Protein AF-A0A535KMQ0-F1 (afdb_monomer)

Foldseek 3Di:
DDLVVLLVCLVCVLVVNDDPVRVVVSVVVLVVDVVSVVVSVVVVVVVVVVVPPDDDDDDPCPVVVVVVVVVVDCPVVVVCPCVVVPDDPVVVVVVVVVVVVVVVVVVD

Secondary structure (DSSP, 8-state):
--HHHHHHHHHHHHTT-S-HHHHHHHHHHHHH-HHHHHHHHHHHHHHHHHHTS-PPPPPTTHHHHHHHHHHH-GGGGGGGGGGGG---HHHHHHHHHHHHHHHHHTT-

pLDDT: mean 85.89, std 13.93, range [50.91, 97.06]

Radius of gyration: 31.91 Å; Cα contacts (8 Å, |Δi|>4): 26; chains: 1; bounding box: 46×71×66 Å

Structure (mmCIF, N/CA/C/O backbone):
data_AF-A0A535KMQ0-F1
#
_entry.id   AF-A0A535KMQ0-F1
#
loop_
_atom_site.group_PDB
_atom_site.id
_atom_site.type_symbol
_atom_site.label_atom_id
_atom_site.label_alt_id
_atom_site.label_comp_id
_atom_site.label_asym_id
_atom_site.label_entity_id
_atom_site.label_seq_id
_atom_site.pdbx_PDB_ins_code
_atom_site.Cartn_x
_atom_site.Cartn_y
_atom_site.Cartn_z
_atom_site.occupancy
_atom_site.B_iso_or_equiv
_atom_site.auth_seq_id
_atom_site.auth_comp_id
_atom_site.auth_asym_id
_atom_site.auth_atom_id
_atom_site.pdbx_PDB_model_num
ATOM 1 N N . MET A 1 1 ? 17.010 10.426 -9.866 1.00 87.12 1 MET A N 1
ATOM 2 C CA . MET A 1 1 ? 17.297 9.853 -8.530 1.00 87.12 1 MET A CA 1
ATOM 3 C C . MET A 1 1 ? 18.355 8.769 -8.625 1.00 87.12 1 MET A C 1
ATOM 5 O O . MET A 1 1 ? 18.673 8.332 -9.729 1.00 87.12 1 MET A O 1
ATOM 9 N N . ARG A 1 2 ? 18.852 8.311 -7.474 1.00 93.94 2 ARG A N 1
ATOM 10 C CA . ARG A 1 2 ? 19.713 7.122 -7.359 1.00 93.94 2 ARG A CA 1
ATOM 11 C C . ARG A 1 2 ? 18.870 5.881 -7.049 1.00 93.94 2 ARG A C 1
ATOM 13 O O . ARG A 1 2 ? 17.832 6.009 -6.410 1.00 93.94 2 ARG A O 1
ATOM 20 N N . CYS A 1 3 ? 19.340 4.686 -7.412 1.00 94.19 3 CYS A N 1
ATOM 21 C CA . CYS A 1 3 ? 18.589 3.444 -7.173 1.00 94.19 3 CYS A CA 1
ATOM 22 C C . CYS A 1 3 ? 18.242 3.232 -5.689 1.00 94.19 3 CYS A C 1
ATOM 24 O O . CYS A 1 3 ? 17.130 2.840 -5.371 1.00 94.19 3 CYS A O 1
ATOM 26 N N . SER A 1 4 ? 19.148 3.572 -4.765 1.00 92.81 4 SER A N 1
ATOM 27 C CA . SER A 1 4 ? 18.900 3.456 -3.318 1.00 92.81 4 SER A CA 1
ATOM 28 C C . SER A 1 4 ? 17.738 4.324 -2.823 1.00 92.81 4 SER A C 1
ATOM 30 O O . SER A 1 4 ? 17.064 3.985 -1.856 1.00 92.81 4 SER A O 1
ATOM 32 N N . GLU A 1 5 ? 17.538 5.474 -3.462 1.00 94.06 5 GLU A N 1
ATOM 33 C CA . GLU A 1 5 ? 16.439 6.393 -3.177 1.00 94.06 5 GLU A CA 1
ATOM 34 C C . GLU A 1 5 ? 15.147 5.881 -3.821 1.00 94.06 5 GLU A C 1
ATOM 36 O O . GLU A 1 5 ? 14.118 5.819 -3.154 1.00 94.06 5 GLU A O 1
ATOM 41 N N . ALA A 1 6 ? 15.232 5.407 -5.071 1.00 93.75 6 ALA A N 1
ATOM 42 C CA . ALA A 1 6 ? 14.122 4.787 -5.789 1.00 93.75 6 ALA A CA 1
ATOM 43 C C . ALA A 1 6 ? 13.494 3.644 -4.987 1.00 93.75 6 ALA A C 1
ATOM 45 O O . ALA A 1 6 ? 12.295 3.666 -4.736 1.00 93.75 6 ALA A O 1
ATOM 46 N N . THR A 1 7 ? 14.312 2.699 -4.508 1.00 92.94 7 THR A N 1
ATOM 47 C CA . THR A 1 7 ? 13.851 1.534 -3.739 1.00 92.94 7 THR A CA 1
ATOM 48 C C . THR A 1 7 ? 13.088 1.934 -2.476 1.00 92.94 7 THR A C 1
ATOM 50 O O . THR A 1 7 ? 12.101 1.293 -2.132 1.00 92.94 7 THR A O 1
ATOM 53 N N . ARG A 1 8 ? 13.483 3.025 -1.806 1.00 93.25 8 ARG A N 1
ATOM 54 C CA . ARG A 1 8 ? 12.758 3.535 -0.631 1.00 93.25 8 ARG A CA 1
ATOM 55 C C . ARG A 1 8 ? 11.399 4.140 -1.001 1.00 93.25 8 ARG A C 1
ATOM 57 O O . ARG A 1 8 ? 10.475 4.091 -0.196 1.00 93.25 8 ARG A O 1
ATOM 64 N N . HIS A 1 9 ? 11.276 4.706 -2.198 1.00 95.88 9 HIS A N 1
ATOM 65 C CA . HIS A 1 9 ? 10.032 5.298 -2.685 1.00 95.88 9 HIS A CA 1
ATOM 66 C C . HIS A 1 9 ? 9.063 4.288 -3.312 1.00 95.88 9 HIS A C 1
ATOM 68 O O . HIS A 1 9 ? 7.889 4.618 -3.432 1.00 95.88 9 HIS A O 1
ATOM 74 N N . LEU A 1 10 ? 9.498 3.069 -3.656 1.00 95.75 10 LEU A N 1
ATOM 75 C CA . LEU A 1 10 ? 8.634 2.056 -4.282 1.00 95.75 10 LEU A CA 1
ATOM 76 C C . LEU A 1 10 ? 7.411 1.689 -3.430 1.00 95.75 10 LEU A C 1
ATOM 78 O O . LEU A 1 10 ? 6.302 1.652 -3.947 1.00 95.75 10 LEU A O 1
ATOM 82 N N . GLN A 1 11 ? 7.580 1.470 -2.122 1.00 93.94 11 GLN A N 1
ATOM 83 C CA . GLN A 1 11 ? 6.442 1.149 -1.247 1.00 93.94 11 GLN A CA 1
ATOM 84 C C . GLN A 1 11 ? 5.443 2.310 -1.178 1.00 93.94 11 GLN A C 1
ATOM 86 O O . GLN A 1 11 ? 4.246 2.120 -1.349 1.00 93.94 11 GLN A O 1
ATOM 91 N N . LEU A 1 12 ? 5.953 3.535 -1.023 1.00 95.62 12 LEU A N 1
ATOM 92 C CA . LEU A 1 12 ? 5.127 4.743 -1.005 1.00 95.62 12 LEU A CA 1
ATOM 93 C C . LEU A 1 12 ? 4.407 4.975 -2.340 1.00 95.62 12 LEU A C 1
ATOM 95 O O . LEU A 1 12 ? 3.311 5.528 -2.353 1.00 95.62 12 LEU A O 1
ATOM 99 N N . TYR A 1 13 ? 5.024 4.581 -3.456 1.00 96.12 13 TYR A N 1
ATOM 100 C CA . TYR A 1 13 ? 4.414 4.635 -4.781 1.00 96.12 13 TYR A CA 1
ATOM 101 C C . TYR A 1 13 ? 3.219 3.686 -4.877 1.00 96.12 13 TYR A C 1
ATOM 103 O O . TYR A 1 13 ? 2.136 4.116 -5.264 1.00 96.12 13 TYR A O 1
ATOM 111 N N . ILE A 1 14 ? 3.391 2.436 -4.442 1.00 94.94 14 ILE A N 1
ATOM 112 C CA . ILE A 1 14 ? 2.332 1.416 -4.449 1.00 94.94 14 ILE A CA 1
ATOM 113 C C . ILE A 1 14 ? 1.170 1.814 -3.537 1.00 94.94 14 ILE A C 1
ATOM 115 O O . ILE A 1 14 ? 0.009 1.698 -3.924 1.00 94.94 14 ILE A O 1
ATOM 119 N N . ASP A 1 15 ? 1.475 2.380 -2.371 1.00 94.38 15 ASP A N 1
ATOM 120 C CA . ASP A 1 15 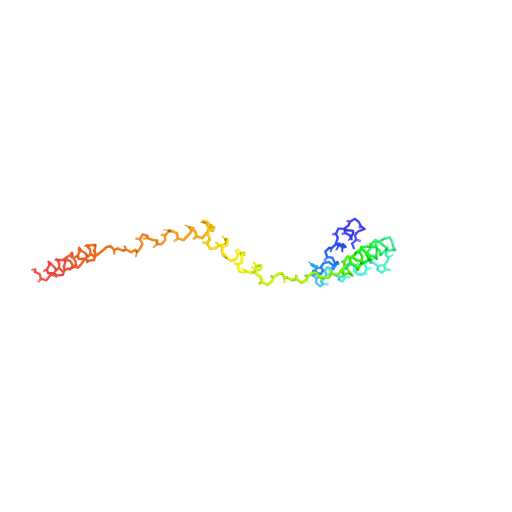? 0.466 2.868 -1.428 1.00 94.38 15 ASP A CA 1
ATOM 121 C C . ASP A 1 15 ? -0.171 4.208 -1.851 1.00 94.38 15 ASP A C 1
ATOM 123 O O . ASP A 1 15 ? -1.007 4.751 -1.127 1.00 94.38 15 ASP A O 1
ATOM 127 N N . SER A 1 16 ? 0.210 4.773 -3.005 1.00 94.38 16 SER A N 1
ATOM 128 C CA . SER A 1 16 ? -0.261 6.079 -3.498 1.00 94.38 16 SER A CA 1
ATOM 129 C C . SER A 1 16 ? 0.002 7.251 -2.532 1.00 94.38 16 SER A C 1
ATOM 131 O O . SER A 1 16 ? -0.780 8.197 -2.451 1.00 94.38 16 SER A O 1
ATOM 133 N N . GLN A 1 17 ? 1.119 7.209 -1.799 1.00 96.62 17 GLN A N 1
ATOM 134 C CA . GLN A 1 17 ? 1.512 8.198 -0.780 1.00 96.62 17 GLN A CA 1
ATOM 135 C C . GLN A 1 17 ? 2.590 9.191 -1.250 1.00 96.62 17 GLN A C 1
ATOM 137 O O . GLN A 1 17 ? 3.083 9.998 -0.460 1.00 96.62 17 GLN A O 1
ATOM 142 N N . LEU A 1 18 ? 2.984 9.146 -2.524 1.00 95.88 18 LEU A N 1
ATOM 143 C CA . LEU A 1 18 ? 3.927 10.102 -3.106 1.00 95.88 18 LEU A CA 1
ATOM 144 C C . LEU A 1 18 ? 3.212 11.331 -3.671 1.00 95.88 18 LEU A C 1
ATOM 146 O O . LEU A 1 18 ? 2.093 11.253 -4.176 1.00 95.88 18 LEU A O 1
ATOM 150 N N . THR A 1 19 ? 3.888 12.480 -3.643 1.00 96.69 19 THR A N 1
ATOM 151 C CA . THR A 1 19 ? 3.407 13.668 -4.360 1.00 96.69 19 THR A CA 1
ATOM 152 C C . THR A 1 19 ? 3.557 13.488 -5.873 1.00 96.69 19 THR A C 1
ATOM 154 O O . THR A 1 19 ? 4.392 12.713 -6.338 1.00 96.69 19 THR A O 1
ATOM 157 N N . LEU A 1 20 ? 2.795 14.247 -6.668 1.00 95.81 20 LEU A N 1
ATOM 158 C CA . LEU A 1 20 ? 2.858 14.172 -8.137 1.00 95.81 20 LEU A CA 1
ATOM 159 C C . LEU A 1 20 ? 4.275 14.383 -8.696 1.00 95.81 20 LEU A C 1
ATOM 161 O O . LEU A 1 20 ? 4.678 13.700 -9.636 1.00 95.81 20 LEU A O 1
ATOM 165 N N . ASP A 1 21 ? 5.047 15.299 -8.112 1.00 95.81 21 ASP A N 1
ATOM 166 C CA . ASP A 1 21 ? 6.422 15.553 -8.551 1.00 95.81 21 ASP A CA 1
ATOM 167 C C . ASP A 1 21 ? 7.348 14.373 -8.228 1.00 95.81 21 ASP A C 1
ATOM 169 O O . ASP A 1 21 ? 8.176 13.987 -9.055 1.00 95.81 21 ASP A O 1
ATOM 173 N N . GLN A 1 22 ? 7.175 13.749 -7.059 1.00 95.25 22 GLN A N 1
ATOM 174 C CA . GLN A 1 22 ? 7.930 12.556 -6.670 1.00 95.25 22 GLN A CA 1
ATOM 175 C C . GLN A 1 22 ? 7.599 11.364 -7.570 1.00 95.25 22 GLN A C 1
ATOM 177 O O . GLN A 1 22 ? 8.514 10.658 -7.995 1.00 95.25 22 GLN A O 1
ATOM 182 N N . VAL A 1 23 ? 6.319 11.180 -7.909 1.00 96.62 23 VAL A N 1
ATOM 183 C CA . VAL A 1 23 ? 5.860 10.151 -8.851 1.00 96.62 23 VAL A CA 1
ATOM 184 C C . VAL A 1 23 ? 6.540 10.320 -10.206 1.00 96.62 23 VAL A C 1
ATOM 186 O O . VAL A 1 23 ? 7.175 9.386 -10.686 1.00 96.62 23 VAL A O 1
ATOM 189 N N . ARG A 1 24 ? 6.508 11.525 -10.788 1.00 96.56 24 ARG A N 1
ATOM 190 C CA . ARG A 1 24 ? 7.142 11.791 -12.093 1.00 96.56 24 ARG A CA 1
ATOM 191 C C . ARG A 1 24 ? 8.632 11.485 -12.091 1.00 96.56 24 ARG A C 1
ATOM 193 O O . ARG A 1 24 ? 9.155 10.905 -13.041 1.00 96.56 24 ARG A O 1
ATOM 200 N N . VAL A 1 25 ? 9.325 11.887 -11.026 1.00 96.56 25 VAL A N 1
ATOM 201 C CA . VAL A 1 25 ? 10.755 11.613 -10.877 1.00 96.56 25 VAL A CA 1
ATOM 202 C C . VAL A 1 25 ? 10.990 10.103 -10.788 1.00 96.56 25 VAL A C 1
ATOM 204 O O . VAL A 1 25 ? 11.894 9.616 -11.470 1.00 96.56 25 VAL A O 1
ATOM 207 N N . LEU A 1 26 ? 10.171 9.369 -10.015 1.00 96.44 26 LEU A N 1
ATOM 208 C CA . LEU A 1 26 ? 10.203 7.903 -9.873 1.00 96.44 26 LEU A CA 1
ATOM 209 C C . LEU A 1 26 ? 9.985 7.179 -11.195 1.00 96.44 26 LEU A C 1
ATOM 211 O O . LEU A 1 26 ? 10.839 6.394 -11.602 1.00 96.44 26 LEU A O 1
ATOM 215 N N . GLU A 1 27 ? 8.917 7.502 -11.909 1.00 96.06 27 GLU A N 1
ATOM 216 C CA . GLU A 1 27 ? 8.579 6.893 -13.197 1.00 96.06 27 GLU A CA 1
ATOM 217 C C . GLU A 1 27 ? 9.673 7.119 -14.245 1.00 96.06 27 GLU A C 1
ATOM 219 O O . GLU A 1 27 ? 10.067 6.183 -14.946 1.00 96.06 27 GLU A O 1
ATOM 224 N N . ALA A 1 28 ? 10.258 8.322 -14.290 1.00 96.56 28 ALA A N 1
ATOM 225 C CA . ALA A 1 28 ? 11.396 8.602 -15.162 1.00 96.56 28 ALA A CA 1
ATOM 226 C C . ALA A 1 28 ? 12.605 7.697 -14.855 1.00 96.56 28 ALA A C 1
ATOM 228 O O . ALA A 1 28 ? 13.331 7.295 -15.765 1.00 96.56 28 ALA A O 1
ATOM 229 N N . HIS A 1 29 ? 12.826 7.336 -13.587 1.00 96.50 29 HIS A N 1
ATOM 230 C CA . HIS A 1 29 ? 13.875 6.385 -13.219 1.00 96.50 29 HIS A CA 1
ATOM 231 C C . HIS A 1 29 ? 13.509 4.939 -13.565 1.00 96.50 29 HIS A C 1
ATOM 233 O O . HIS A 1 29 ? 14.366 4.221 -14.075 1.00 96.50 29 HIS A O 1
ATOM 239 N N . LEU A 1 30 ? 12.265 4.510 -13.339 1.00 96.12 30 LEU A N 1
ATOM 240 C CA . LEU A 1 30 ? 11.797 3.155 -13.672 1.00 96.12 30 LEU A CA 1
ATOM 241 C C . LEU A 1 30 ? 11.829 2.879 -15.186 1.00 96.12 30 LEU A C 1
ATOM 243 O O . LEU A 1 30 ? 12.079 1.748 -15.616 1.00 96.12 30 LEU A O 1
ATOM 247 N N . ALA A 1 31 ? 11.651 3.918 -16.006 1.00 96.38 31 ALA A N 1
ATOM 248 C CA . ALA A 1 31 ? 11.834 3.831 -17.452 1.00 96.38 31 ALA A CA 1
ATOM 249 C C . ALA A 1 31 ? 13.285 3.479 -17.836 1.00 96.38 31 ALA A C 1
ATOM 251 O O . ALA A 1 31 ? 13.514 2.704 -18.766 1.00 96.38 31 ALA A O 1
ATOM 252 N N . LEU A 1 32 ? 14.264 4.007 -17.094 1.00 96.12 32 LEU A N 1
ATOM 253 C CA . LEU A 1 32 ? 15.694 3.871 -17.389 1.00 96.12 32 LEU A CA 1
ATOM 254 C C . LEU A 1 32 ? 16.363 2.694 -16.659 1.00 96.12 32 LEU A C 1
ATOM 256 O O . LEU A 1 32 ? 17.332 2.132 -17.167 1.00 96.12 32 LEU A O 1
ATOM 260 N N . CYS A 1 33 ? 15.880 2.317 -15.471 1.00 97.06 33 CYS A N 1
ATOM 261 C CA . CYS A 1 33 ? 16.502 1.305 -14.620 1.00 97.06 33 CYS A CA 1
ATOM 262 C C . CYS A 1 33 ? 15.672 0.008 -14.573 1.00 97.06 33 CYS A C 1
ATOM 264 O O . CYS A 1 33 ? 14.642 -0.037 -13.895 1.00 97.06 33 CYS A O 1
ATOM 266 N N . PRO A 1 34 ? 16.126 -1.086 -15.217 1.00 95.69 34 PRO A N 1
ATOM 267 C CA . PRO A 1 34 ? 15.394 -2.351 -15.212 1.00 95.69 34 PRO A CA 1
ATOM 268 C C . PRO A 1 34 ? 15.366 -3.020 -13.831 1.00 95.69 34 PRO A C 1
ATOM 270 O O . PRO A 1 34 ? 14.384 -3.672 -13.501 1.00 95.69 34 PRO A O 1
ATOM 273 N N . ALA A 1 35 ? 16.404 -2.836 -13.006 1.00 95.75 35 ALA A N 1
ATOM 274 C CA . ALA A 1 35 ? 16.459 -3.422 -11.667 1.00 95.75 35 ALA A CA 1
ATOM 275 C C . ALA A 1 35 ? 15.357 -2.858 -10.755 1.00 95.75 35 ALA A C 1
ATOM 277 O O . ALA A 1 35 ? 14.587 -3.618 -10.177 1.00 95.75 35 ALA A O 1
ATOM 278 N N . CYS A 1 36 ? 15.228 -1.528 -10.688 1.00 96.38 36 CYS A N 1
ATOM 279 C CA . 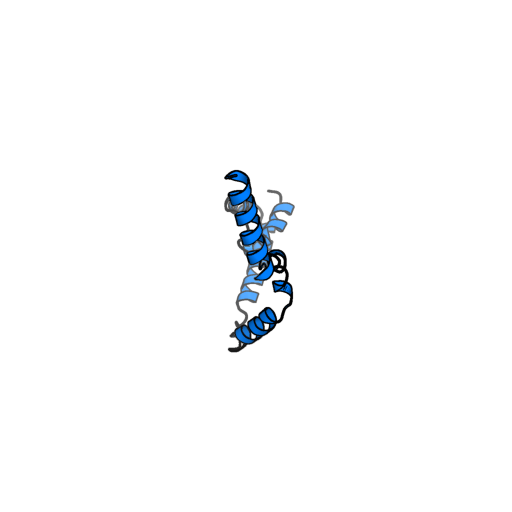CYS A 1 36 ? 14.177 -0.885 -9.897 1.00 96.38 36 CYS A CA 1
ATOM 280 C C . CYS A 1 36 ? 12.776 -1.148 -10.463 1.00 96.38 36 CYS A C 1
ATOM 282 O O . CYS A 1 36 ? 11.827 -1.261 -9.694 1.00 96.38 36 CYS A O 1
ATOM 284 N N . ARG A 1 37 ? 12.641 -1.287 -11.788 1.00 96.62 37 ARG A N 1
ATOM 285 C CA . ARG A 1 37 ? 11.371 -1.674 -12.411 1.00 96.62 37 ARG A CA 1
ATOM 286 C C . ARG A 1 37 ? 10.938 -3.082 -12.011 1.00 96.62 37 ARG A C 1
ATOM 288 O O . ARG A 1 37 ? 9.782 -3.266 -11.659 1.00 96.62 37 ARG A O 1
ATOM 295 N N . ASN A 1 38 ? 11.848 -4.053 -12.034 1.00 96.81 38 ASN A N 1
ATOM 296 C CA . ASN A 1 38 ? 11.533 -5.425 -11.631 1.00 96.81 38 ASN A CA 1
ATOM 297 C C . ASN A 1 38 ? 11.128 -5.504 -10.154 1.00 96.81 38 ASN A C 1
ATOM 299 O O . ASN A 1 38 ? 10.193 -6.221 -9.823 1.00 96.81 38 ASN A O 1
ATOM 303 N N . GLU A 1 39 ? 11.789 -4.732 -9.288 1.00 95.56 39 GLU A N 1
ATOM 304 C CA . GLU A 1 39 ? 11.413 -4.632 -7.873 1.00 95.56 39 GLU A CA 1
ATOM 305 C C . GLU A 1 39 ? 10.002 -4.047 -7.699 1.00 95.56 39 GLU A C 1
ATOM 307 O O . GLU A 1 39 ? 9.205 -4.567 -6.924 1.00 95.56 39 GLU A O 1
ATOM 312 N N . CYS A 1 40 ? 9.667 -2.995 -8.454 1.00 96.19 40 CYS A N 1
ATOM 313 C CA . CYS A 1 40 ? 8.325 -2.406 -8.451 1.00 96.19 40 CYS A CA 1
ATOM 314 C C . CYS A 1 40 ? 7.263 -3.433 -8.862 1.00 96.19 40 CYS A C 1
ATOM 316 O O . CYS A 1 40 ? 6.288 -3.625 -8.143 1.00 96.19 40 CYS A O 1
ATOM 318 N N . LEU A 1 41 ? 7.500 -4.151 -9.966 1.00 96.00 41 LEU A N 1
ATOM 319 C CA . LEU A 1 41 ? 6.596 -5.194 -10.462 1.00 96.00 41 LEU A CA 1
ATOM 320 C C . LEU A 1 41 ? 6.412 -6.332 -9.451 1.00 96.00 41 LEU A C 1
ATOM 322 O O . LEU A 1 41 ? 5.299 -6.812 -9.265 1.00 96.00 41 LEU A O 1
ATOM 326 N N . PHE A 1 42 ? 7.486 -6.745 -8.775 1.00 95.81 42 PHE A N 1
ATOM 327 C CA . PHE A 1 42 ? 7.410 -7.766 -7.731 1.00 95.81 42 PHE A CA 1
ATOM 328 C C . PHE A 1 42 ? 6.515 -7.316 -6.570 1.00 95.81 42 PHE A C 1
ATOM 330 O O . PHE A 1 42 ? 5.659 -8.068 -6.106 1.00 95.81 42 PHE A O 1
ATOM 337 N N . LEU A 1 43 ? 6.674 -6.074 -6.114 1.00 95.44 43 LEU A N 1
ATOM 338 C CA . LEU A 1 43 ? 5.841 -5.529 -5.048 1.00 95.44 43 LEU A CA 1
ATOM 339 C C . LEU A 1 43 ? 4.375 -5.355 -5.491 1.00 95.44 43 LEU A C 1
ATOM 341 O O . LEU A 1 43 ? 3.475 -5.628 -4.700 1.00 95.44 43 LEU A O 1
ATOM 345 N N . GLU A 1 44 ? 4.122 -4.960 -6.741 1.00 95.12 44 GLU A N 1
ATOM 346 C CA . GLU A 1 44 ? 2.773 -4.895 -7.330 1.00 95.12 44 GLU A CA 1
ATOM 347 C C . GLU A 1 44 ? 2.103 -6.277 -7.407 1.00 95.12 44 GLU A C 1
ATOM 349 O O . GLU A 1 44 ? 0.911 -6.415 -7.132 1.00 95.12 44 GLU A O 1
ATOM 354 N N . GLU A 1 45 ? 2.861 -7.327 -7.728 1.00 95.50 45 GLU A N 1
ATOM 355 C CA . GLU A 1 45 ? 2.364 -8.705 -7.724 1.00 95.50 45 GLU A CA 1
ATOM 356 C C . GLU A 1 45 ? 1.980 -9.158 -6.306 1.00 95.50 45 GLU A C 1
ATOM 358 O O . GLU A 1 45 ? 0.907 -9.733 -6.090 1.00 95.50 45 GLU A O 1
ATOM 363 N N . VAL A 1 46 ? 2.809 -8.841 -5.307 1.00 94.38 46 VAL A N 1
ATOM 364 C CA . VAL A 1 46 ? 2.506 -9.120 -3.895 1.00 94.38 46 VAL A CA 1
ATOM 365 C C . VAL A 1 46 ? 1.246 -8.378 -3.438 1.00 94.38 46 VAL A C 1
ATOM 367 O O . VAL A 1 46 ? 0.385 -8.971 -2.790 1.00 94.38 46 VAL A O 1
ATOM 370 N N . THR A 1 47 ? 1.080 -7.097 -3.772 1.00 92.94 47 THR A N 1
ATOM 371 C CA . THR A 1 47 ? -0.125 -6.358 -3.356 1.00 92.94 47 THR A CA 1
ATOM 372 C C . THR A 1 47 ? -1.372 -6.814 -4.101 1.00 92.94 47 THR A C 1
ATOM 374 O O . THR A 1 47 ? -2.436 -6.914 -3.490 1.00 92.94 47 THR A O 1
ATOM 377 N N . SER A 1 48 ? -1.253 -7.170 -5.381 1.00 91.75 48 SER A N 1
ATOM 378 C CA . SER A 1 48 ? -2.351 -7.735 -6.168 1.00 91.75 48 SER A CA 1
ATOM 379 C C . SER A 1 48 ? -2.825 -9.073 -5.599 1.00 91.75 48 SER A C 1
ATOM 381 O O . SER A 1 48 ? -4.022 -9.267 -5.374 1.00 91.75 48 SER A O 1
ATOM 383 N N . THR A 1 49 ? -1.891 -9.979 -5.291 1.00 93.25 49 THR A N 1
ATOM 384 C CA . THR A 1 49 ? -2.214 -11.276 -4.679 1.00 93.25 49 THR A CA 1
ATOM 385 C C . THR A 1 49 ? -2.853 -11.108 -3.306 1.00 93.25 49 THR A C 1
ATOM 387 O O . THR A 1 49 ? -3.837 -11.786 -3.016 1.00 93.25 49 THR A O 1
ATOM 390 N N . LEU A 1 50 ? -2.368 -10.164 -2.491 1.00 91.19 50 LEU A N 1
ATOM 391 C CA . LEU A 1 50 ? -2.985 -9.841 -1.205 1.00 91.19 50 LEU A CA 1
ATOM 392 C C . LEU A 1 50 ? -4.391 -9.236 -1.361 1.00 91.19 50 LEU A C 1
ATOM 394 O O . LEU A 1 50 ? -5.300 -9.576 -0.606 1.00 91.19 50 LEU A O 1
ATOM 398 N N . GLY A 1 51 ? -4.592 -8.376 -2.361 1.00 88.25 51 GLY A N 1
ATOM 399 C CA . GLY A 1 51 ? -5.889 -7.775 -2.679 1.00 88.25 51 GLY A CA 1
ATOM 400 C C . GLY A 1 51 ? -6.918 -8.776 -3.212 1.00 88.25 51 GLY A C 1
ATOM 401 O O . GLY A 1 51 ? -8.119 -8.563 -3.055 1.00 88.25 51 GLY A O 1
ATOM 402 N N . ALA A 1 52 ? -6.467 -9.889 -3.795 1.00 90.25 52 ALA A N 1
ATOM 403 C CA . ALA A 1 52 ? -7.331 -10.966 -4.273 1.00 90.25 52 ALA A CA 1
ATOM 404 C C . ALA A 1 52 ? -7.883 -11.861 -3.147 1.00 90.25 52 ALA A C 1
ATOM 406 O O . ALA A 1 52 ? -8.748 -12.706 -3.406 1.00 90.25 52 ALA A O 1
ATOM 407 N N . LEU A 1 53 ? -7.413 -11.709 -1.901 1.00 90.06 53 LEU A N 1
ATOM 408 C CA . LEU A 1 53 ? -7.983 -12.447 -0.777 1.00 90.06 53 LEU A CA 1
ATOM 409 C C . LEU A 1 53 ? -9.462 -12.095 -0.613 1.00 90.06 53 LEU A C 1
ATOM 411 O O . LEU A 1 53 ? -9.891 -10.950 -0.759 1.00 90.06 53 LEU A O 1
ATOM 415 N N . LYS A 1 54 ? -10.258 -13.109 -0.264 1.00 87.25 54 LYS A N 1
ATOM 416 C CA . LYS A 1 54 ? -11.685 -12.929 -0.017 1.00 87.25 54 LYS A CA 1
ATOM 417 C C . LYS A 1 54 ? -11.882 -11.911 1.104 1.00 87.25 54 LYS A C 1
ATOM 419 O O . LYS A 1 54 ? -11.555 -12.186 2.257 1.00 87.25 54 LYS A O 1
ATOM 424 N N . SER A 1 55 ? -12.486 -10.777 0.761 1.00 85.25 55 SER A N 1
ATOM 425 C CA . SER A 1 55 ? -12.954 -9.821 1.756 1.00 85.25 55 SER A CA 1
ATOM 426 C C . SER A 1 55 ? -13.984 -10.496 2.664 1.00 85.25 55 SER A C 1
ATOM 428 O O . SER A 1 55 ? -14.936 -11.135 2.200 1.00 85.25 55 SER A O 1
ATOM 430 N N . VAL A 1 56 ? -13.755 -10.409 3.970 1.00 88.81 56 VAL A N 1
ATOM 431 C CA . VAL A 1 56 ? -14.666 -10.934 4.983 1.00 88.81 56 VAL A CA 1
ATOM 432 C C . VAL A 1 56 ? -15.639 -9.822 5.341 1.00 88.81 56 VAL A C 1
ATOM 434 O O . VAL A 1 56 ? -15.223 -8.710 5.655 1.00 88.81 56 VAL A O 1
ATOM 437 N N . ALA A 1 57 ? -16.935 -10.125 5.283 1.00 89.44 57 ALA A N 1
ATOM 438 C CA . ALA A 1 57 ? -17.960 -9.175 5.681 1.00 89.44 57 ALA A CA 1
ATOM 439 C C . ALA A 1 57 ? -17.805 -8.807 7.162 1.00 89.44 57 ALA A C 1
ATOM 441 O O . ALA A 1 57 ? -17.560 -9.673 8.007 1.00 89.44 57 ALA A O 1
ATOM 442 N N . GLU A 1 58 ? -17.977 -7.523 7.466 1.00 89.56 58 GLU A N 1
ATOM 443 C CA . GLU A 1 58 ? -18.022 -7.045 8.842 1.00 89.56 58 GLU A CA 1
ATOM 444 C C . GLU A 1 58 ? -19.173 -7.739 9.602 1.00 89.56 58 GLU A C 1
ATOM 446 O O . GLU A 1 58 ? -20.296 -7.799 9.092 1.00 89.56 58 GLU A O 1
ATOM 451 N N . PRO A 1 59 ? -18.938 -8.265 10.820 1.00 93.06 59 PRO A N 1
ATOM 452 C CA . PRO A 1 59 ? -20.019 -8.737 11.678 1.00 93.06 59 PRO A 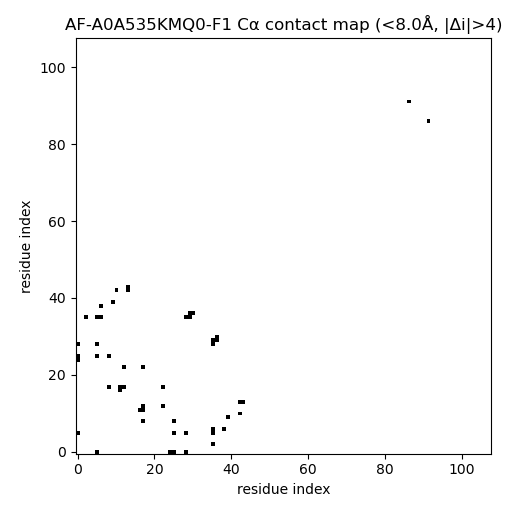CA 1
ATOM 453 C C . PRO A 1 59 ? -20.985 -7.592 12.008 1.00 93.06 59 PRO A C 1
ATOM 455 O O . PRO A 1 59 ? -20.537 -6.524 12.413 1.00 93.06 59 PRO A O 1
ATOM 458 N N . ALA A 1 60 ? -22.299 -7.829 11.927 1.00 93.12 60 ALA A N 1
ATOM 459 C CA . ALA A 1 60 ? -23.325 -6.791 12.118 1.00 93.12 60 ALA A CA 1
ATOM 460 C C . ALA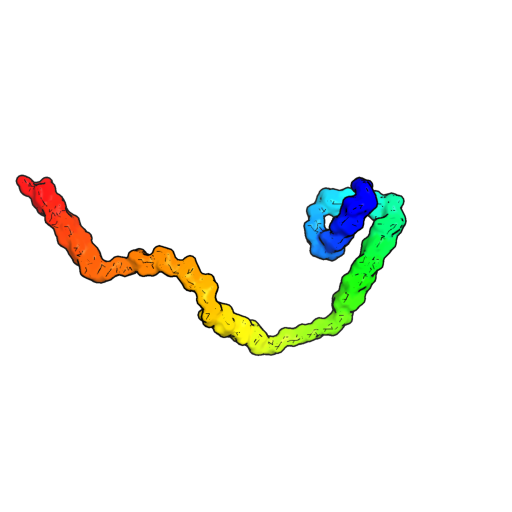 A 1 60 ? -23.169 -5.975 13.421 1.00 93.12 60 ALA A C 1
ATOM 462 O 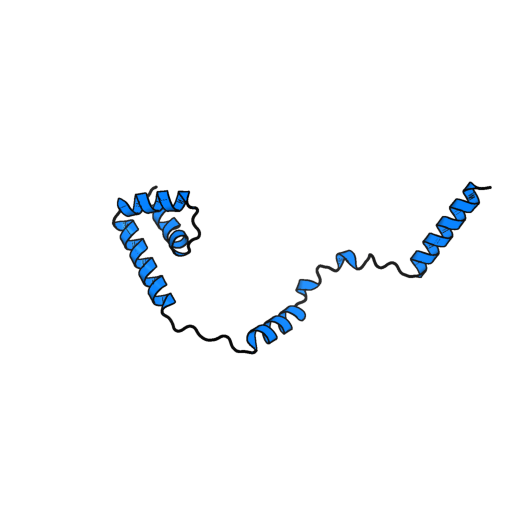O . ALA A 1 60 ? -23.431 -4.777 13.449 1.00 93.12 60 ALA A O 1
ATOM 463 N N . GLU A 1 61 ? -22.682 -6.615 14.486 1.00 95.81 61 GLU A N 1
ATOM 464 C CA . GLU A 1 61 ? -22.544 -6.014 15.817 1.00 95.81 61 GLU A CA 1
ATOM 465 C C . GLU A 1 61 ? -21.165 -5.383 16.085 1.00 95.81 61 GLU A C 1
ATOM 467 O O . GLU A 1 61 ? -20.923 -4.871 17.181 1.00 95.81 61 GLU A O 1
ATOM 472 N N . LEU A 1 62 ? -20.232 -5.412 15.121 1.00 94.69 62 LEU A N 1
ATOM 473 C CA . LEU A 1 62 ? -18.859 -4.942 15.337 1.00 94.69 62 LEU A CA 1
ATOM 474 C C . LEU A 1 62 ? -18.840 -3.460 15.729 1.00 94.69 62 LEU A C 1
ATOM 476 O O . LEU A 1 62 ? -18.286 -3.101 16.771 1.00 94.69 62 LEU A O 1
ATOM 480 N N . THR A 1 63 ? -19.496 -2.612 14.935 1.00 95.06 63 THR A N 1
AT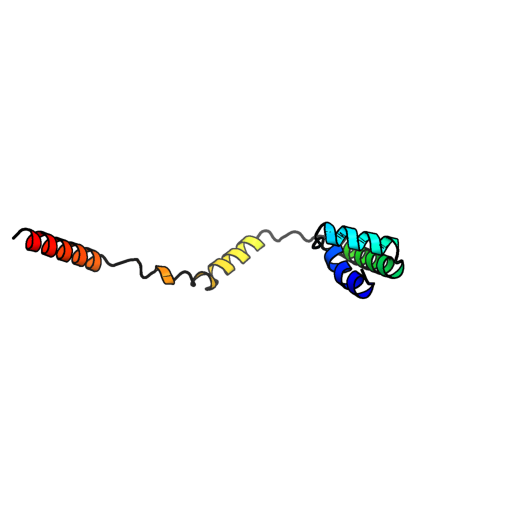OM 481 C CA . THR A 1 63 ? -19.590 -1.172 15.203 1.00 95.06 63 THR A CA 1
ATOM 482 C C . THR A 1 63 ? -20.216 -0.890 16.575 1.00 95.06 63 THR A C 1
ATOM 484 O O . THR A 1 63 ? -19.686 -0.080 17.342 1.00 95.06 63 THR A O 1
ATOM 487 N N . LEU A 1 64 ? -21.289 -1.604 16.936 1.00 95.06 64 LEU A N 1
ATOM 488 C CA . LEU A 1 64 ? -21.947 -1.481 18.241 1.00 95.06 64 LEU A CA 1
ATOM 489 C C . LEU A 1 64 ? -20.953 -1.787 19.378 1.00 95.06 64 LEU A C 1
ATOM 491 O O . LEU A 1 64 ? -20.756 -0.976 20.288 1.00 95.06 64 LEU A O 1
ATOM 495 N N . HIS A 1 65 ? -20.277 -2.934 19.305 1.00 94.88 65 HIS A N 1
ATOM 496 C CA . HIS A 1 65 ? -19.342 -3.395 20.332 1.00 94.88 65 HIS A CA 1
ATOM 497 C C . HIS A 1 65 ? -18.130 -2.461 20.480 1.00 94.88 65 HIS A C 1
ATOM 499 O O . HIS A 1 65 ? -17.694 -2.182 21.604 1.00 94.88 65 HIS A O 1
ATOM 505 N N . ILE A 1 66 ? -17.596 -1.944 19.366 1.00 94.31 66 ILE A N 1
ATOM 506 C CA . ILE A 1 66 ? -16.506 -0.959 19.387 1.00 94.31 66 ILE A CA 1
ATOM 507 C C . ILE A 1 66 ? -16.979 0.315 20.093 1.00 94.31 66 ILE A C 1
ATOM 509 O O . ILE A 1 66 ? -16.315 0.768 21.027 1.00 94.31 66 ILE A O 1
ATOM 513 N N . MET A 1 67 ? -18.137 0.865 19.715 1.00 92.44 67 MET A N 1
ATOM 514 C CA . MET A 1 67 ? -18.648 2.110 20.298 1.00 92.44 67 MET A CA 1
ATOM 515 C C . MET A 1 67 ? -18.983 1.978 21.786 1.00 92.44 67 MET A C 1
ATOM 517 O O . MET A 1 67 ? -18.682 2.885 22.563 1.00 92.44 67 MET A O 1
ATOM 521 N N . GLN A 1 68 ? -19.508 0.831 22.231 1.00 93.31 68 GLN A N 1
ATOM 522 C CA . GLN A 1 68 ? -19.681 0.554 23.661 1.00 93.31 68 GLN A CA 1
ATOM 523 C C . GLN A 1 68 ? -18.354 0.595 24.426 1.00 93.31 68 GLN A C 1
ATOM 525 O O . GLN A 1 68 ? -18.302 1.110 25.546 1.00 93.31 68 GLN A O 1
ATOM 530 N N . ARG A 1 69 ? -17.275 0.057 23.844 1.00 89.94 69 ARG A N 1
ATOM 531 C CA . ARG A 1 69 ? -15.947 0.095 24.464 1.00 89.94 69 ARG A CA 1
ATOM 532 C C . ARG A 1 69 ? -15.382 1.514 24.461 1.00 89.94 69 ARG A C 1
ATOM 534 O O . ARG A 1 69 ? -14.916 1.949 25.506 1.00 89.94 69 ARG A O 1
ATOM 541 N N . VAL A 1 70 ? -15.495 2.248 23.351 1.00 89.56 70 VAL A N 1
ATOM 542 C CA . VAL A 1 70 ? -15.086 3.662 23.251 1.00 89.56 70 VAL A CA 1
ATOM 543 C C . VAL A 1 70 ? -15.794 4.520 24.303 1.00 89.56 70 VAL A C 1
ATOM 545 O O . VAL A 1 70 ? -15.125 5.264 25.014 1.00 89.56 70 VAL A O 1
ATOM 548 N N . ALA A 1 71 ? -17.108 4.358 24.485 1.00 86.38 71 ALA A N 1
ATOM 549 C CA . ALA A 1 71 ? -17.884 5.096 25.486 1.00 86.38 71 ALA A CA 1
ATOM 550 C C . ALA A 1 71 ? -17.450 4.807 26.937 1.00 86.38 71 ALA A C 1
ATOM 552 O O . ALA A 1 71 ? -17.615 5.647 27.821 1.00 86.38 71 ALA A O 1
ATOM 553 N N . ARG A 1 72 ? -16.896 3.616 27.197 1.00 81.56 72 ARG A N 1
ATOM 554 C CA . ARG A 1 72 ? -16.368 3.213 28.512 1.00 81.56 72 ARG A CA 1
ATOM 555 C C . ARG A 1 72 ? -14.902 3.600 28.709 1.00 81.56 72 ARG A C 1
ATOM 557 O O . ARG A 1 72 ? -14.431 3.609 29.846 1.00 81.56 72 ARG A O 1
ATOM 564 N N . SER A 1 73 ? -14.179 3.915 27.636 1.00 76.75 73 SER A N 1
ATOM 565 C CA . SER A 1 73 ? -12.776 4.306 27.700 1.00 76.75 73 SER A CA 1
ATOM 566 C C . SER A 1 73 ? -12.632 5.663 28.405 1.00 76.75 73 SER A C 1
ATOM 568 O O . SER A 1 73 ? -13.206 6.659 27.963 1.00 76.75 73 SER A O 1
ATOM 570 N N . PRO A 1 74 ? -11.806 5.771 29.461 1.00 64.88 74 PRO A N 1
ATOM 571 C CA . PRO A 1 74 ? -11.602 7.022 30.194 1.00 64.88 74 PRO A CA 1
ATOM 572 C C . PRO A 1 74 ? -10.861 8.092 29.375 1.00 64.88 74 PRO A C 1
ATOM 574 O O . PRO A 1 74 ? -10.638 9.193 29.866 1.00 64.88 74 PRO A O 1
ATOM 577 N N . GLN A 1 75 ? -10.486 7.816 28.126 1.00 59.88 75 GLN A N 1
ATOM 578 C CA . GLN A 1 75 ? -9.731 8.736 27.277 1.00 59.88 75 GLN A CA 1
ATOM 579 C C . GLN A 1 75 ? -10.525 10.004 26.902 1.00 59.88 75 GLN A C 1
ATOM 581 O O . GLN A 1 75 ? -9.927 11.031 26.598 1.00 59.88 75 GLN A O 1
ATOM 586 N N . GLN A 1 76 ? -11.856 9.998 27.054 1.00 54.53 76 GLN A N 1
ATOM 587 C CA . GLN A 1 76 ? -12.690 11.202 26.916 1.00 54.53 76 GLN A CA 1
ATOM 588 C C . GLN A 1 76 ? -12.738 12.083 28.186 1.00 54.53 76 GLN A C 1
ATOM 590 O O . GLN A 1 76 ? -13.316 13.170 28.167 1.00 54.53 76 GLN A O 1
ATOM 595 N N . ARG A 1 77 ? -12.111 11.667 29.303 1.00 53.12 77 ARG A N 1
ATOM 596 C CA . ARG A 1 77 ? -12.064 12.444 30.562 1.00 53.12 77 ARG A CA 1
ATOM 597 C C . ARG A 1 77 ? -11.029 13.575 30.568 1.00 53.12 77 ARG A C 1
ATOM 599 O O . ARG A 1 77 ? -10.931 14.262 31.582 1.00 53.12 77 ARG A O 1
ATOM 606 N N . ASN A 1 78 ? -10.321 13.833 29.464 1.00 51.94 78 ASN A N 1
ATOM 607 C CA . ASN A 1 78 ? -9.461 15.018 29.331 1.00 51.94 78 ASN A CA 1
ATOM 608 C C . ASN A 1 78 ? -10.225 16.290 28.899 1.00 51.94 78 ASN A C 1
ATOM 610 O O . ASN A 1 78 ? -9.633 17.241 28.413 1.00 51.94 78 ASN A O 1
ATOM 614 N N . ASN A 1 79 ? -11.551 16.323 29.079 1.00 52.38 79 ASN A N 1
ATOM 615 C CA . ASN A 1 79 ? -12.350 17.552 28.984 1.00 52.38 79 ASN A CA 1
ATOM 616 C C . ASN A 1 79 ? -12.726 18.110 30.376 1.00 52.38 79 ASN A C 1
ATOM 618 O O . ASN A 1 79 ? -13.612 18.948 30.525 1.00 52.38 79 ASN A O 1
ATOM 622 N N . ARG A 1 80 ? -12.066 17.616 31.436 1.00 53.06 80 ARG A N 1
ATOM 623 C CA . ARG A 1 80 ? -12.337 17.992 32.836 1.00 53.06 80 ARG A CA 1
ATOM 624 C C . ARG A 1 80 ? -11.886 19.416 33.177 1.00 53.06 80 ARG A C 1
ATOM 626 O O . ARG A 1 80 ? -12.312 19.948 34.201 1.00 53.06 80 ARG A O 1
ATOM 633 N N . GLN A 1 81 ? -11.095 20.037 32.303 1.00 55.19 81 GLN A N 1
ATOM 634 C CA . GLN A 1 81 ? -10.558 21.387 32.478 1.00 55.19 81 GLN A CA 1
ATOM 635 C C . GLN A 1 81 ? -11.662 22.459 32.527 1.00 55.19 81 GLN A C 1
ATOM 637 O O . GLN A 1 81 ? -11.532 23.425 33.270 1.00 55.19 81 GLN A O 1
ATOM 642 N N . TYR A 1 82 ? -12.798 22.242 31.851 1.00 55.53 82 TYR A N 1
ATOM 643 C CA . TYR A 1 82 ? -13.930 23.182 31.859 1.00 55.53 82 TYR A CA 1
ATOM 644 C C . TYR A 1 82 ? -15.015 22.856 32.901 1.00 55.53 82 TYR A C 1
ATOM 646 O O . TYR A 1 82 ? -15.988 23.595 33.023 1.00 55.53 82 TYR A O 1
ATOM 654 N N . SER A 1 83 ? -14.868 21.784 33.696 1.00 54.91 83 SER A N 1
ATOM 655 C CA . SER A 1 83 ? -15.856 21.442 34.741 1.00 54.91 83 SER A CA 1
ATOM 656 C C . SER A 1 83 ? -15.826 22.383 35.953 1.00 54.91 83 SER A C 1
ATOM 658 O O . SER A 1 83 ? -16.779 22.406 36.726 1.00 54.91 83 SER A O 1
ATOM 660 N N . LEU A 1 84 ? -14.774 23.199 36.076 1.00 56.22 84 LEU A N 1
ATOM 661 C CA . LEU A 1 84 ? -14.663 24.264 37.077 1.00 56.22 84 LEU A CA 1
ATOM 662 C C . LEU A 1 84 ? -15.445 25.536 36.694 1.00 56.22 84 LEU A C 1
ATOM 664 O O . LEU A 1 84 ? -15.588 26.422 37.525 1.00 56.22 84 LEU A O 1
ATOM 668 N N . LEU A 1 85 ? -15.980 25.634 35.467 1.00 57.12 85 LEU A N 1
ATOM 669 C CA . LEU A 1 85 ? -16.782 26.781 35.007 1.00 57.12 85 LEU A CA 1
ATOM 670 C C . LEU A 1 85 ? -18.293 26.625 35.254 1.00 57.12 85 LEU A C 1
ATOM 672 O O . LEU A 1 85 ? -19.094 27.346 34.660 1.00 57.12 85 LEU A O 1
ATOM 676 N N . ARG A 1 86 ? -18.715 25.708 36.131 1.00 66.81 86 ARG A N 1
ATOM 677 C CA . ARG A 1 86 ? -20.084 25.704 36.667 1.00 66.81 86 ARG A CA 1
ATOM 678 C C . ARG A 1 86 ? -20.074 26.297 38.078 1.00 66.81 86 ARG A C 1
ATOM 680 O O . ARG A 1 86 ? -20.050 25.524 39.036 1.00 66.81 86 ARG A O 1
ATOM 687 N N . PRO A 1 87 ? -20.075 27.637 38.217 1.00 67.94 87 PRO A N 1
ATOM 688 C CA . PRO A 1 87 ? -20.175 28.249 39.527 1.00 67.94 87 PRO A CA 1
ATOM 689 C C . PRO A 1 87 ? -21.495 27.858 40.190 1.00 67.94 87 PRO A C 1
ATOM 691 O O . PRO A 1 87 ? -22.532 27.700 39.532 1.00 67.94 87 PRO A O 1
ATOM 694 N N . SER A 1 88 ? -21.443 27.664 41.501 1.00 75.06 88 SER A N 1
ATOM 695 C CA . SER A 1 88 ? -22.614 27.299 42.297 1.00 75.06 88 SER A CA 1
ATOM 696 C C . SER A 1 88 ? -23.581 28.484 42.432 1.00 75.06 88 SER A C 1
ATOM 698 O O . SER A 1 88 ? -23.200 29.643 42.265 1.00 75.06 88 SER A O 1
ATOM 700 N N . LEU A 1 89 ? -24.851 28.223 42.770 1.00 76.94 89 LEU A N 1
ATOM 701 C CA . LEU A 1 89 ? -25.844 29.287 43.002 1.00 76.94 89 LEU A CA 1
ATOM 702 C C . LEU A 1 89 ? -25.394 30.292 44.075 1.00 76.94 89 LEU A C 1
ATOM 704 O O . LEU A 1 89 ? -25.724 31.471 43.988 1.00 76.94 89 LEU A O 1
ATOM 708 N N . LEU A 1 90 ? -24.614 29.839 45.059 1.00 79.38 90 LEU A N 1
ATOM 709 C CA . LEU A 1 90 ? -24.070 30.694 46.112 1.00 79.38 90 LEU A CA 1
ATOM 710 C C . LEU A 1 90 ? -23.066 31.713 45.556 1.00 79.38 90 LEU A C 1
ATOM 712 O O . LEU A 1 90 ? -23.080 32.874 45.954 1.00 79.38 90 LEU A O 1
ATOM 716 N N . GLU A 1 91 ? -22.226 31.293 44.610 1.00 81.06 91 GLU A N 1
ATOM 717 C CA . GLU A 1 91 ? -21.240 32.168 43.969 1.00 81.06 91 GLU A CA 1
ATOM 718 C C . GLU A 1 91 ? -21.927 33.230 43.103 1.00 81.06 91 GLU A C 1
ATOM 720 O O . GLU A 1 91 ? -21.529 34.392 43.129 1.00 81.06 91 GLU A O 1
ATOM 725 N N . TRP A 1 92 ? -23.024 32.875 42.426 1.00 85.81 92 TRP A N 1
ATOM 726 C CA . TRP A 1 92 ? -23.866 33.851 41.725 1.00 85.81 92 TRP A CA 1
ATOM 727 C C . TRP A 1 92 ? -24.486 34.878 42.672 1.00 85.81 92 TRP A C 1
ATOM 729 O O . TRP A 1 92 ? -24.441 36.076 42.391 1.00 85.81 92 TRP A O 1
ATOM 739 N N . LEU A 1 93 ? -25.032 34.431 43.806 1.00 89.19 93 LEU A N 1
ATOM 740 C CA . LEU A 1 93 ? -25.602 35.335 44.806 1.00 89.19 93 LEU A CA 1
ATOM 741 C C . LEU A 1 93 ? -24.540 36.280 45.381 1.00 89.19 93 LEU A C 1
ATOM 743 O O . LEU A 1 93 ? -24.801 37.473 45.514 1.00 89.19 93 LEU A O 1
ATOM 747 N N . ALA A 1 94 ? -23.334 35.780 45.659 1.00 87.00 94 ALA A N 1
ATOM 748 C CA . ALA A 1 94 ? -22.228 36.599 46.149 1.00 87.00 94 ALA A CA 1
ATOM 749 C C . ALA A 1 94 ? -21.822 37.691 45.144 1.00 87.00 94 ALA A C 1
ATOM 751 O O . ALA A 1 94 ? -21.633 38.841 45.539 1.00 87.00 94 ALA A O 1
ATOM 752 N N . VAL A 1 95 ? -21.748 37.362 43.847 1.00 87.31 95 VAL A N 1
ATOM 753 C CA . VAL A 1 95 ? -21.459 38.342 42.785 1.00 87.31 95 VAL A CA 1
ATOM 754 C C . VAL A 1 95 ? -22.539 39.420 42.723 1.00 87.31 95 VAL A C 1
ATOM 756 O O . VAL A 1 95 ? -22.209 40.603 42.661 1.00 87.31 95 VAL A O 1
ATOM 759 N N . VAL A 1 96 ? -23.817 39.035 42.782 1.00 90.69 96 VAL A N 1
ATOM 760 C CA . VAL A 1 96 ? -24.931 39.996 42.766 1.00 90.69 96 VAL A CA 1
ATOM 761 C C . VAL A 1 96 ? -24.859 40.921 43.979 1.00 90.69 96 VAL A C 1
ATOM 763 O O . VAL A 1 96 ? -24.910 42.136 43.816 1.00 90.69 96 VAL A O 1
ATOM 766 N N . VAL A 1 97 ? -24.670 40.379 45.185 1.00 89.94 97 VAL A N 1
ATOM 767 C CA . VAL A 1 97 ? -24.569 41.182 46.414 1.00 89.94 97 VAL A CA 1
ATOM 768 C C . VAL A 1 97 ? -23.395 42.160 46.338 1.00 89.94 97 VAL A C 1
ATOM 770 O O . VAL A 1 97 ? -23.584 43.353 46.567 1.00 89.94 97 VAL A O 1
ATOM 773 N N . LEU A 1 98 ? -22.204 41.700 45.947 1.00 88.75 98 LEU A N 1
ATOM 774 C CA . LEU A 1 98 ? -21.033 42.570 45.815 1.00 88.75 98 LEU A CA 1
ATOM 775 C C . LEU A 1 98 ? -21.245 43.671 44.769 1.00 88.75 98 LEU A C 1
ATOM 777 O O . LEU A 1 98 ? -20.913 44.823 45.037 1.00 88.75 98 LEU A O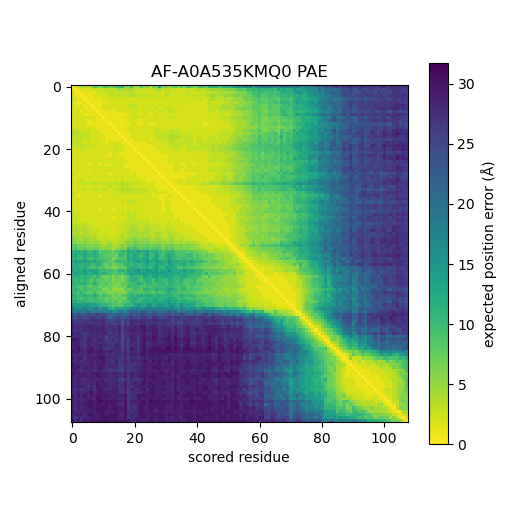 1
ATOM 781 N N . ALA A 1 99 ? -21.851 43.348 43.624 1.00 87.19 99 ALA A N 1
ATOM 782 C CA . ALA A 1 99 ? -22.195 44.336 42.604 1.00 87.19 99 ALA A CA 1
ATOM 783 C C . ALA A 1 99 ? -23.214 45.367 43.117 1.00 87.19 99 ALA A C 1
ATOM 785 O O . ALA A 1 99 ? -23.080 46.560 42.853 1.00 87.19 99 ALA A O 1
ATOM 786 N N . THR A 1 100 ? -24.210 44.947 43.904 1.00 83.44 100 THR A N 1
ATOM 787 C CA . THR A 1 100 ? -25.159 45.903 44.496 1.00 83.44 100 THR A CA 1
ATOM 788 C C . THR A 1 100 ? -24.485 46.835 45.506 1.00 83.44 100 THR A C 1
ATOM 790 O O . THR A 1 100 ? -24.729 48.039 45.463 1.00 83.44 100 THR A O 1
ATOM 793 N N . ILE A 1 101 ? -23.575 46.329 46.347 1.00 84.19 101 ILE A N 1
ATOM 794 C CA . ILE A 1 101 ? -22.844 47.138 47.336 1.00 84.19 101 ILE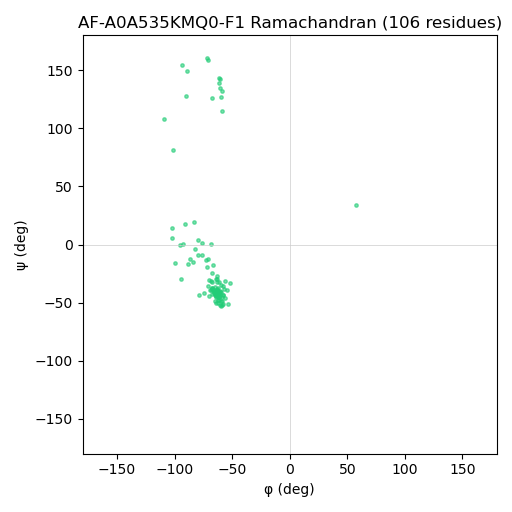 A CA 1
ATOM 795 C C . ILE A 1 101 ? -21.944 48.171 46.649 1.00 84.19 101 ILE A C 1
ATOM 797 O O . ILE A 1 101 ? -21.919 49.324 47.074 1.00 84.19 101 ILE A O 1
ATOM 801 N N . THR A 1 102 ? -21.239 47.798 45.577 1.00 77.12 102 THR A N 1
ATOM 802 C CA . THR A 1 102 ? -20.383 48.744 44.843 1.00 77.12 102 THR A CA 1
ATOM 803 C C . THR A 1 102 ? -21.196 49.814 44.125 1.00 77.12 102 THR A C 1
ATOM 805 O O . THR A 1 102 ? -20.804 50.976 44.143 1.00 77.12 102 THR A O 1
ATOM 808 N N . THR A 1 103 ? -22.350 49.467 43.548 1.00 75.94 103 THR A N 1
ATOM 809 C CA . THR A 1 103 ? -23.227 50.471 42.923 1.00 75.94 103 THR A CA 1
ATOM 810 C C . THR A 1 103 ? -23.844 51.424 43.945 1.00 75.94 103 THR A C 1
ATOM 812 O O . THR A 1 103 ? -23.835 52.625 43.715 1.00 75.94 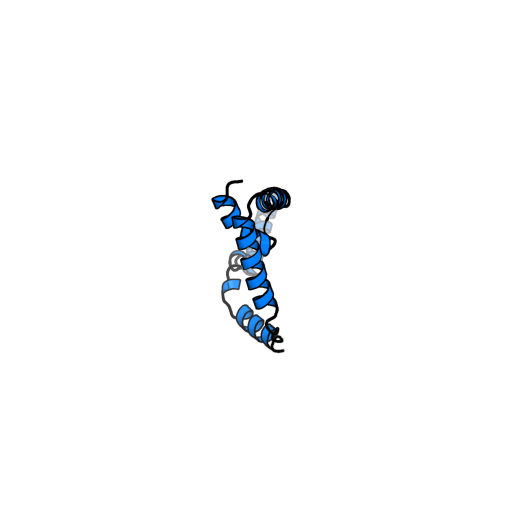103 THR A O 1
ATOM 815 N N . LEU A 1 104 ? -24.306 50.932 45.099 1.00 73.62 104 LEU A N 1
ATOM 816 C CA . LEU A 1 104 ? -24.861 51.780 46.161 1.00 73.62 104 LEU A CA 1
ATOM 817 C C . LEU A 1 104 ? -23.791 52.655 46.825 1.00 73.62 104 LEU A C 1
ATOM 819 O O . LEU A 1 104 ? -24.047 53.823 47.096 1.00 73.62 104 LEU A O 1
ATOM 823 N N . GLY A 1 105 ? -22.587 52.121 47.041 1.00 62.88 105 GLY A N 1
ATOM 824 C CA . GLY A 1 105 ? -21.461 52.871 47.602 1.00 62.88 105 GLY A CA 1
ATOM 825 C C . GLY A 1 105 ? -20.845 53.897 46.647 1.00 62.88 105 GLY A C 1
ATOM 826 O O . GLY A 1 105 ? -20.169 54.804 47.108 1.00 62.88 105 GLY A O 1
ATOM 827 N N . ALA A 1 106 ? -21.072 53.775 45.336 1.00 59.66 106 ALA A N 1
ATOM 828 C CA . ALA A 1 106 ? -20.651 54.769 44.345 1.00 59.66 106 ALA A CA 1
ATOM 829 C C . ALA A 1 106 ? -21.678 55.902 44.140 1.00 59.66 106 ALA A C 1
ATOM 831 O O . ALA A 1 106 ? -21.367 56.887 43.474 1.00 59.66 106 ALA A O 1
ATOM 832 N N . ILE A 1 107 ? -22.900 55.743 44.663 1.00 57.31 107 ILE A N 1
ATOM 833 C CA . ILE A 1 107 ? -24.007 56.706 44.525 1.00 57.31 107 ILE A CA 1
ATOM 834 C C . ILE A 1 107 ? -24.160 57.587 45.786 1.00 57.31 107 ILE A C 1
ATOM 836 O O . ILE A 1 107 ? -24.820 58.624 45.715 1.00 57.31 107 ILE A O 1
ATOM 840 N N . LEU A 1 108 ? -23.554 57.200 46.916 1.00 50.91 108 LEU A N 1
ATOM 841 C CA . LEU A 1 108 ? -23.544 57.958 48.176 1.00 50.91 108 LEU A CA 1
ATOM 842 C C . LEU A 1 108 ? -22.300 58.851 48.290 1.00 50.91 108 LEU A C 1
ATOM 844 O O . LEU A 1 108 ? -22.452 59.986 48.794 1.00 50.91 108 LEU A O 1
#

Sequence (108 aa):
MRCSEATRHLQLYIDSQLTLDQVRVLEAHLALCPACRNECLFLEEVTSTLGALKSVAEPAELTLHIMQRVARSPQQRNNRQYSLLRPSLLEWLAVVVLATITTLGAIL

Solvent-accessible surface area (backbone atoms only — not comparable to full-atom values): 6596 Å² total; per-residue (Å²): 129,54,71,79,58,47,63,67,44,43,61,38,52,76,70,67,69,55,54,73,70,57,45,55,52,49,53,58,43,40,76,74,34,68,69,62,35,52,52,46,52,51,52,50,49,53,51,51,59,60,66,67,51,82,83,76,80,79,62,91,58,49,67,58,54,51,50,56,49,56,75,67,43,70,81,72,61,82,63,58,83,62,66,76,73,66,76,51,74,66,56,54,51,50,52,52,52,53,53,50,50,54,55,54,66,72,74,111

Nearest PDB structures (foldseek):
  5wuq-assembly2_D  TM=7.342E-01  e=7.460E-03  Bacillus subtilis subsp. subtilis str. 168
  3hug-assembly3_L  TM=8.124E-01  e=1.560E-01  Mycobacterium tuberculosis H37Rv
  6in7-assembly1_A  TM=6.556E-01  e=1.355E+00  Pseudomonas aeruginosa PAO1
  8z6g-assembly3_E  TM=6.489E-01  e=2.848E+00  Pseudomonas aeruginosa

Mean predicted aligned error: 13.97 Å